Protein AF-A0A4Q5WRM0-F1 (afdb_monomer_lite)

Sequence (136 aa):
MQPDPALPFAAVSPVCDDVHLQFASFFPDPALQPYAYLVSSQLAEGHTCLNLSRAGALGDQLPERLRAAWAQDPSALQRSSFVGTQHGSPRPFILHNERLYLQRYFYYETQILERLGRFAAEEHGYRDARDRQLTA

Foldseek 3Di:
DDDDPPDPPPPPDPPDVQPLQVQLVVDPDLLCSQLSSVQVVVVVVPDQWAQLVCCVVCLVVDDPVSNVSPPSDCVVLVVDPQEDQDQPDPRQWYDYPNIIGGNVSVNVVVVVVVVVVVVVVVVVVVVVVVVVVVVD

Structure (mmCIF, N/CA/C/O backbone):
data_AF-A0A4Q5WRM0-F1
#
_entry.id   AF-A0A4Q5WRM0-F1
#
loop_
_atom_site.group_PDB
_atom_site.id
_atom_site.type_symbol
_atom_site.label_atom_id
_atom_site.label_alt_id
_atom_site.label_comp_id
_atom_site.label_asym_id
_atom_site.label_entity_id
_atom_site.label_seq_id
_atom_site.pdbx_PDB_ins_code
_atom_site.Cartn_x
_atom_site.Cartn_y
_atom_site.Cartn_z
_atom_site.occupancy
_atom_site.B_iso_or_equiv
_atom_site.auth_seq_id
_atom_site.auth_comp_id
_atom_site.auth_asym_id
_atom_site.auth_atom_id
_atom_site.pdbx_PDB_model_num
ATOM 1 N N . MET A 1 1 ? -9.886 -40.187 -24.537 1.00 45.75 1 MET A N 1
ATOM 2 C CA . MET A 1 1 ? -10.192 -38.872 -23.942 1.00 45.75 1 MET A CA 1
ATOM 3 C C . MET A 1 1 ? -8.991 -37.985 -24.218 1.00 45.75 1 MET A C 1
ATOM 5 O O . MET A 1 1 ? -7.978 -38.129 -23.551 1.00 45.75 1 MET A O 1
ATOM 9 N N . GLN A 1 2 ? -9.030 -37.228 -25.316 1.00 41.97 2 GLN A N 1
ATOM 10 C CA . GLN A 1 2 ? -7.964 -36.278 -25.643 1.00 41.97 2 GLN A CA 1
ATOM 11 C C . GLN A 1 2 ? -8.219 -34.975 -24.871 1.00 41.97 2 GLN A C 1
ATOM 13 O O . GLN A 1 2 ? -9.385 -34.597 -24.750 1.00 41.97 2 GLN A O 1
ATOM 18 N N . PRO A 1 3 ? -7.184 -34.319 -24.322 1.00 47.31 3 PRO A N 1
ATOM 19 C CA . PRO A 1 3 ? -7.348 -33.016 -23.696 1.00 47.31 3 PRO A CA 1
ATOM 20 C C . PRO A 1 3 ? -7.609 -31.932 -24.756 1.00 47.31 3 PRO A C 1
ATOM 22 O O . PRO A 1 3 ? -7.060 -31.970 -25.856 1.00 47.31 3 PRO A O 1
ATOM 25 N N . ASP A 1 4 ? -8.488 -31.002 -24.397 1.00 45.78 4 ASP A N 1
ATOM 26 C CA . ASP A 1 4 ? -8.983 -29.869 -25.184 1.00 45.78 4 ASP A CA 1
ATOM 27 C C . ASP A 1 4 ? -7.861 -28.833 -25.466 1.00 45.78 4 ASP A C 1
ATOM 29 O O . ASP A 1 4 ? -7.168 -28.435 -24.525 1.00 45.78 4 ASP A O 1
ATOM 33 N N . PRO A 1 5 ? -7.634 -28.391 -26.723 1.00 56.91 5 PRO A N 1
ATOM 34 C CA . PRO A 1 5 ? -6.504 -27.531 -27.097 1.00 56.91 5 PRO A CA 1
ATOM 35 C C . PRO A 1 5 ? -6.707 -26.019 -26.849 1.00 56.91 5 PRO A C 1
ATOM 37 O O . PRO A 1 5 ? -5.920 -25.216 -27.350 1.00 56.91 5 PRO A O 1
ATOM 40 N N . ALA A 1 6 ? -7.732 -25.593 -26.105 1.00 54.25 6 ALA A N 1
ATOM 41 C CA . ALA A 1 6 ? -8.176 -24.193 -26.108 1.00 54.25 6 ALA A CA 1
ATOM 42 C C . ALA A 1 6 ? -7.777 -23.308 -24.908 1.00 54.25 6 ALA A C 1
ATOM 44 O O . ALA A 1 6 ? -8.352 -22.233 -24.757 1.00 54.25 6 ALA A O 1
ATOM 45 N N . LEU A 1 7 ? -6.787 -23.668 -24.082 1.00 51.50 7 LEU A N 1
ATOM 46 C CA . LEU A 1 7 ? -6.187 -22.708 -23.138 1.00 51.50 7 LEU A CA 1
ATOM 47 C C . LEU A 1 7 ? -4.674 -22.926 -23.024 1.00 51.50 7 LEU A C 1
ATOM 49 O O . LEU A 1 7 ? -4.247 -23.944 -22.473 1.00 51.50 7 LEU A O 1
ATOM 53 N N . PRO A 1 8 ? -3.829 -21.985 -23.480 1.00 44.06 8 PRO A N 1
ATOM 54 C CA . PRO A 1 8 ? -2.418 -22.053 -23.176 1.00 44.06 8 PRO A CA 1
ATOM 55 C C . PRO A 1 8 ? -2.248 -21.699 -21.696 1.00 44.06 8 PRO A C 1
ATOM 57 O O . PRO A 1 8 ? -2.071 -20.543 -21.333 1.00 44.06 8 PRO A O 1
ATOM 60 N N . PHE A 1 9 ? -2.170 -22.715 -20.837 1.00 49.81 9 PHE A N 1
ATOM 61 C CA . PHE A 1 9 ? -1.459 -22.628 -19.552 1.00 49.81 9 PHE A CA 1
ATOM 62 C C . PHE A 1 9 ? 0.071 -22.510 -19.777 1.00 49.81 9 PHE A C 1
ATOM 64 O O . PHE A 1 9 ? 0.889 -22.923 -18.959 1.00 49.81 9 PHE A O 1
ATOM 71 N N . ALA A 1 10 ? 0.473 -21.991 -20.941 1.00 48.16 10 ALA A N 1
ATOM 72 C CA . ALA A 1 10 ? 1.832 -21.908 -21.439 1.00 48.16 10 ALA A CA 1
ATOM 73 C C . ALA A 1 10 ? 2.379 -20.504 -21.183 1.00 48.16 10 ALA A C 1
ATOM 75 O O . ALA A 1 10 ? 2.609 -19.720 -22.097 1.00 48.16 10 ALA A O 1
ATOM 76 N N . ALA A 1 11 ? 2.562 -20.213 -19.902 1.00 47.59 11 ALA A N 1
ATOM 77 C CA . ALA A 1 11 ? 3.630 -19.366 -19.396 1.00 47.59 11 ALA A CA 1
ATOM 78 C C . ALA A 1 11 ? 3.772 -19.677 -17.903 1.00 47.59 11 ALA A C 1
ATOM 80 O O . ALA A 1 11 ? 3.521 -18.835 -17.044 1.00 47.59 11 ALA A O 1
ATOM 81 N N . VAL A 1 12 ? 4.128 -20.924 -17.575 1.00 51.38 12 VAL A N 1
ATOM 82 C CA . VAL A 1 12 ? 4.737 -21.192 -16.269 1.00 51.38 12 VAL A CA 1
ATOM 83 C C . VAL A 1 12 ? 6.056 -20.426 -16.290 1.00 51.38 12 VAL A C 1
ATOM 85 O O . VAL A 1 12 ? 7.038 -20.886 -16.872 1.00 51.38 12 VAL A O 1
ATOM 88 N N . SER A 1 13 ? 6.039 -19.205 -15.747 1.00 51.53 13 SER A N 1
ATOM 89 C CA . SER A 1 13 ? 7.256 -18.464 -15.426 1.00 51.53 13 SER A CA 1
ATOM 90 C C . SER A 1 13 ? 8.202 -19.411 -14.689 1.00 51.53 13 SER A C 1
ATOM 92 O O . SER A 1 13 ? 7.719 -20.207 -13.875 1.00 51.53 13 SER A O 1
ATOM 94 N N . PRO A 1 14 ? 9.522 -19.361 -14.950 1.00 55.62 14 PRO A N 1
ATOM 95 C CA . PRO A 1 14 ? 10.471 -20.132 -14.160 1.00 55.62 14 PRO A CA 1
ATOM 96 C C . PRO A 1 14 ? 10.162 -19.859 -12.690 1.00 55.62 14 PRO A C 1
ATOM 98 O O . PRO A 1 14 ? 9.989 -18.696 -12.315 1.00 55.62 14 PRO A O 1
ATOM 101 N N . VAL A 1 15 ? 10.000 -20.924 -11.900 1.00 59.81 15 VAL A N 1
ATOM 102 C CA . VAL A 1 15 ? 9.753 -20.814 -10.462 1.00 59.81 15 VAL A CA 1
ATOM 103 C C . VAL A 1 15 ? 10.920 -20.018 -9.893 1.00 59.81 15 VAL A C 1
ATOM 105 O O . VAL A 1 15 ? 12.036 -20.508 -9.781 1.00 59.81 15 VAL A O 1
ATOM 108 N N . CYS A 1 16 ? 10.686 -18.734 -9.664 1.00 64.44 16 CYS A N 1
ATOM 109 C CA . CYS A 1 16 ? 11.628 -17.849 -9.015 1.00 64.44 16 CYS A CA 1
ATOM 110 C C . CYS A 1 16 ? 11.452 -18.093 -7.518 1.00 64.44 16 CYS A C 1
ATOM 112 O O . CYS A 1 16 ? 10.351 -17.880 -7.022 1.00 64.44 16 CYS A O 1
ATOM 114 N N . ASP A 1 17 ? 12.479 -18.554 -6.805 1.00 82.81 17 ASP A N 1
ATOM 115 C CA . ASP A 1 17 ? 12.369 -18.834 -5.360 1.00 82.81 17 ASP A CA 1
ATOM 116 C C . ASP A 1 17 ? 11.896 -17.609 -4.551 1.00 82.81 17 ASP A C 1
ATOM 118 O O . ASP A 1 17 ? 11.353 -17.733 -3.454 1.00 82.81 17 ASP A O 1
ATOM 122 N N . ASP A 1 18 ? 12.043 -16.416 -5.124 1.00 92.25 18 ASP A N 1
ATOM 123 C CA . ASP A 1 18 ? 11.523 -15.170 -4.591 1.00 92.25 18 ASP A CA 1
ATOM 124 C C . ASP A 1 18 ? 10.033 -14.979 -4.936 1.00 92.25 18 ASP A C 1
ATOM 126 O O . ASP A 1 18 ? 9.638 -14.515 -6.015 1.00 92.25 18 ASP A O 1
ATOM 130 N N . VAL A 1 19 ? 9.187 -15.320 -3.964 1.00 93.75 19 VAL A N 1
ATOM 131 C CA . VAL A 1 19 ? 7.727 -15.174 -4.038 1.00 93.75 19 VAL A CA 1
ATOM 132 C C . VAL A 1 19 ? 7.275 -13.721 -4.212 1.00 93.75 19 VAL A C 1
ATOM 134 O O . VAL A 1 19 ? 6.247 -13.471 -4.845 1.00 93.75 19 VAL A O 1
ATOM 137 N N . HIS A 1 20 ? 8.034 -12.750 -3.699 1.00 95.25 20 HIS A N 1
ATOM 138 C CA . HIS A 1 20 ? 7.708 -11.328 -3.810 1.00 95.25 20 HIS A CA 1
ATOM 139 C C . HIS A 1 20 ? 7.997 -10.826 -5.222 1.00 95.25 20 HIS A C 1
ATOM 141 O O . HIS A 1 20 ? 7.219 -10.053 -5.790 1.00 95.25 20 HIS A O 1
ATOM 147 N N . LEU A 1 21 ? 9.071 -11.326 -5.838 1.00 94.44 21 LEU A N 1
ATOM 148 C CA . LEU A 1 21 ? 9.344 -11.110 -7.252 1.00 94.44 21 LEU A CA 1
ATOM 149 C C . LEU A 1 21 ? 8.272 -11.709 -8.144 1.00 94.44 21 LEU A C 1
ATOM 151 O O . LEU A 1 21 ? 7.867 -11.045 -9.100 1.00 94.44 21 LEU A O 1
ATOM 155 N N . GLN A 1 22 ? 7.854 -12.947 -7.866 1.00 93.56 22 GLN A N 1
ATOM 156 C CA . GLN A 1 22 ? 6.778 -13.588 -8.617 1.00 93.56 22 GLN A CA 1
ATOM 157 C C . GLN A 1 22 ? 5.502 -12.750 -8.526 1.00 93.56 22 GLN A C 1
ATOM 159 O O . GLN A 1 22 ? 4.918 -12.405 -9.554 1.00 93.56 22 GLN A O 1
ATOM 164 N N . PHE A 1 23 ? 5.128 -12.345 -7.308 1.00 95.06 23 PHE A N 1
ATOM 165 C CA . PHE A 1 23 ? 3.990 -11.467 -7.065 1.00 95.06 23 PHE A CA 1
ATOM 166 C C . PHE A 1 23 ? 4.078 -10.165 -7.879 1.00 95.06 23 PHE A C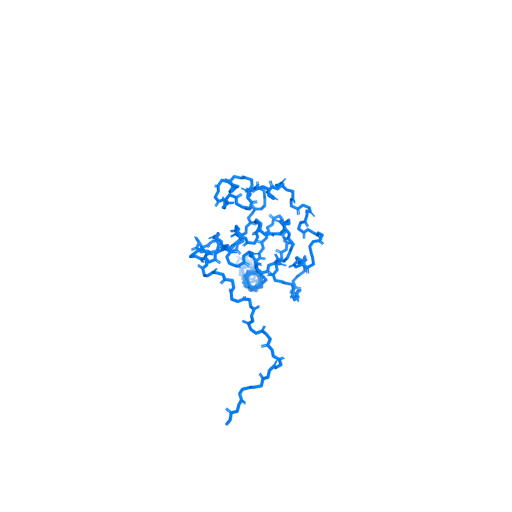 1
ATOM 168 O O . PHE A 1 23 ? 3.144 -9.820 -8.600 1.00 95.06 23 PHE A O 1
ATOM 175 N N . ALA A 1 24 ? 5.213 -9.465 -7.819 1.00 95.12 24 ALA A N 1
ATOM 176 C CA . ALA A 1 24 ? 5.424 -8.228 -8.563 1.00 95.12 24 ALA A CA 1
ATOM 177 C C . ALA A 1 24 ? 5.333 -8.440 -10.083 1.00 95.12 24 ALA A C 1
ATOM 179 O O . ALA A 1 24 ? 4.753 -7.618 -10.788 1.00 95.12 24 ALA A O 1
ATOM 180 N N . SER A 1 25 ? 5.850 -9.562 -10.591 1.00 93.31 25 SER A N 1
ATOM 181 C CA . SER A 1 25 ? 5.856 -9.862 -12.027 1.00 93.31 25 SER A CA 1
ATOM 182 C C . SER A 1 25 ? 4.480 -10.144 -12.639 1.00 93.31 25 SER A C 1
ATOM 184 O O . SER A 1 25 ? 4.363 -10.112 -13.861 1.00 93.31 25 SER A O 1
ATOM 186 N N . PHE A 1 26 ? 3.426 -10.351 -11.837 1.00 94.00 26 PHE A N 1
ATOM 187 C CA . PHE A 1 26 ? 2.054 -10.420 -12.363 1.00 94.00 26 PHE A CA 1
ATOM 188 C C . PHE A 1 26 ? 1.570 -9.086 -12.940 1.00 94.00 26 PHE A C 1
ATOM 190 O O . PHE A 1 26 ? 0.644 -9.066 -13.751 1.00 94.00 26 PHE A O 1
ATOM 197 N N . PHE A 1 27 ? 2.169 -7.970 -12.521 1.00 93.50 27 PHE A N 1
ATOM 198 C CA . PHE A 1 27 ? 1.764 -6.648 -12.967 1.00 93.50 27 PHE A CA 1
ATOM 199 C C . PHE A 1 27 ? 2.613 -6.217 -14.170 1.00 93.50 27 PHE A C 1
ATOM 201 O O . PHE A 1 27 ? 3.838 -6.141 -14.055 1.00 93.50 27 PHE A O 1
ATOM 208 N N . PRO A 1 28 ? 1.991 -5.897 -15.320 1.00 91.62 28 PRO A N 1
ATOM 209 C CA . PRO A 1 28 ? 2.717 -5.480 -16.518 1.00 91.62 28 PRO A CA 1
ATOM 210 C C . PRO A 1 28 ? 3.291 -4.061 -16.415 1.00 91.62 28 PRO A C 1
ATOM 212 O O . PRO A 1 28 ? 4.094 -3.679 -17.257 1.00 91.62 28 PRO A O 1
ATOM 215 N N . ASP A 1 29 ? 2.870 -3.276 -15.419 1.00 92.06 29 ASP A N 1
ATOM 216 C CA . ASP A 1 29 ? 3.296 -1.893 -15.199 1.00 92.06 29 ASP A CA 1
ATOM 217 C C . ASP A 1 29 ? 4.673 -1.844 -14.504 1.00 92.06 29 ASP A C 1
ATOM 219 O O . ASP A 1 29 ? 4.751 -2.117 -13.301 1.00 92.06 29 ASP A O 1
ATOM 223 N N . PRO A 1 30 ? 5.761 -1.470 -15.2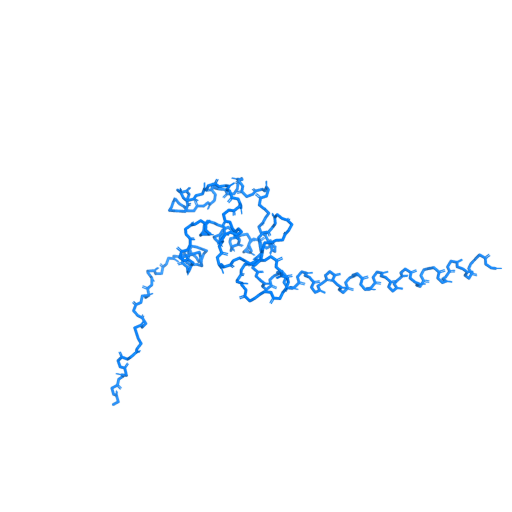08 1.00 90.50 30 PRO A N 1
ATOM 224 C CA . PRO A 1 30 ? 7.109 -1.490 -14.641 1.00 90.50 30 PRO A CA 1
ATOM 225 C C . PRO A 1 30 ? 7.291 -0.491 -13.497 1.00 90.50 30 PRO A C 1
ATOM 227 O O . PRO A 1 30 ? 8.102 -0.729 -12.607 1.00 90.50 30 PRO A O 1
ATOM 230 N N . ALA A 1 31 ? 6.531 0.610 -13.492 1.00 90.94 31 ALA A N 1
ATOM 231 C CA . ALA A 1 31 ? 6.594 1.594 -12.418 1.00 90.94 31 ALA A CA 1
ATOM 232 C C . ALA A 1 31 ? 5.945 1.066 -11.131 1.00 90.94 31 ALA A C 1
ATOM 234 O O . ALA A 1 31 ? 6.329 1.477 -10.039 1.00 90.94 31 ALA A O 1
ATOM 235 N N . LEU A 1 32 ? 4.992 0.134 -11.243 1.00 9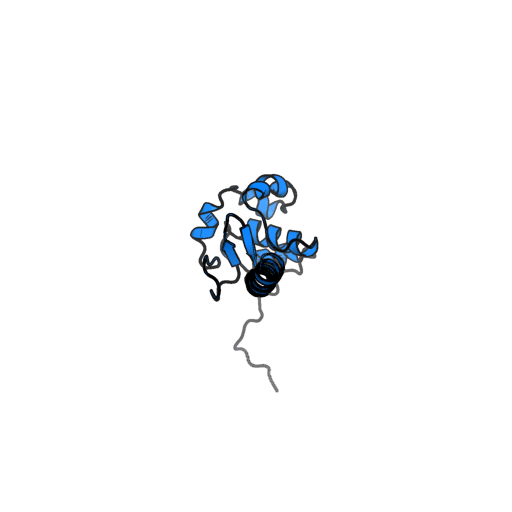3.62 32 LEU A N 1
ATOM 236 C CA . LEU A 1 32 ? 4.326 -0.497 -10.104 1.00 93.62 32 LEU A CA 1
ATOM 237 C C . LEU A 1 32 ? 5.134 -1.657 -9.512 1.00 93.62 32 LEU A C 1
ATOM 239 O O . LEU A 1 32 ? 5.070 -1.881 -8.304 1.00 93.62 32 LEU A O 1
ATOM 243 N N . GLN A 1 33 ? 5.886 -2.397 -10.331 1.00 94.88 33 GLN A N 1
ATOM 244 C CA . GLN A 1 33 ? 6.567 -3.627 -9.907 1.00 94.88 33 GLN A CA 1
ATOM 245 C C . GLN A 1 33 ? 7.453 -3.468 -8.655 1.00 94.88 33 GLN A C 1
ATOM 247 O O . GLN A 1 33 ? 7.310 -4.290 -7.746 1.00 94.88 33 GLN A O 1
ATOM 252 N N . PRO A 1 34 ? 8.312 -2.432 -8.525 1.00 95.19 34 PRO A N 1
ATOM 253 C CA . PRO A 1 34 ? 9.094 -2.228 -7.306 1.00 95.19 34 PRO A CA 1
ATOM 254 C C . PRO A 1 34 ? 8.217 -2.055 -6.061 1.00 95.19 34 PRO A C 1
ATOM 256 O O . PRO A 1 34 ? 8.491 -2.633 -5.014 1.00 95.19 34 PRO A O 1
ATOM 259 N N . TYR A 1 35 ? 7.116 -1.311 -6.175 1.00 95.31 35 TYR A N 1
ATOM 260 C CA . TYR A 1 35 ? 6.196 -1.100 -5.061 1.00 95.31 35 TYR A CA 1
ATOM 261 C C . TYR A 1 35 ? 5.395 -2.360 -4.721 1.00 95.31 35 TYR A C 1
ATOM 263 O O . TYR A 1 35 ? 5.176 -2.640 -3.544 1.00 95.31 35 TYR A O 1
ATOM 271 N N . ALA A 1 36 ? 4.988 -3.140 -5.726 1.00 95.75 36 ALA A N 1
ATOM 272 C CA . ALA A 1 36 ? 4.322 -4.424 -5.529 1.00 95.75 36 ALA A CA 1
ATOM 273 C C . ALA A 1 36 ? 5.230 -5.416 -4.784 1.00 95.75 36 ALA A C 1
ATOM 275 O O . ALA A 1 36 ? 4.776 -6.080 -3.851 1.00 95.75 36 ALA A O 1
ATOM 276 N N . TYR A 1 37 ? 6.515 -5.459 -5.152 1.00 96.31 37 TYR A N 1
ATOM 277 C CA . TYR A 1 37 ? 7.530 -6.239 -4.448 1.00 96.31 37 TYR A CA 1
ATOM 278 C C . TYR A 1 37 ? 7.651 -5.795 -2.987 1.00 96.31 37 TYR A C 1
ATOM 280 O O . TYR A 1 37 ? 7.481 -6.608 -2.081 1.00 96.31 37 TYR A O 1
ATOM 288 N N . LEU A 1 38 ? 7.877 -4.496 -2.756 1.00 95.62 38 LEU A N 1
ATOM 289 C CA . LEU A 1 38 ? 8.084 -3.951 -1.414 1.00 95.62 38 LEU A CA 1
ATOM 290 C C . LEU A 1 38 ? 6.864 -4.166 -0.518 1.00 95.62 38 LEU A C 1
ATOM 292 O O . LEU A 1 38 ? 7.017 -4.630 0.602 1.00 95.62 38 LEU A O 1
ATOM 296 N N . VAL A 1 39 ? 5.645 -3.906 -1.000 1.00 95.88 39 VAL A N 1
ATOM 297 C CA . VAL A 1 39 ? 4.422 -4.191 -0.230 1.00 95.88 39 VAL A CA 1
ATOM 298 C C . VAL A 1 39 ? 4.352 -5.665 0.161 1.00 95.88 39 VAL A C 1
ATOM 300 O O . VAL A 1 39 ? 4.049 -5.969 1.311 1.00 95.88 39 VAL A O 1
ATOM 303 N N . SER A 1 40 ? 4.637 -6.580 -0.768 1.00 96.06 40 SER A N 1
ATOM 304 C CA . SER A 1 40 ? 4.604 -8.020 -0.497 1.00 96.06 40 SER A CA 1
ATOM 305 C C . SER A 1 40 ? 5.656 -8.441 0.538 1.00 96.06 40 SER A C 1
ATOM 307 O O . SER A 1 40 ? 5.328 -9.189 1.458 1.00 96.06 40 SER A O 1
ATOM 309 N N . SER A 1 41 ? 6.880 -7.916 0.428 1.00 95.38 41 SER A N 1
ATOM 310 C CA . SER A 1 41 ? 7.977 -8.158 1.376 1.00 95.38 41 SER A CA 1
ATOM 311 C C . SER A 1 41 ? 7.648 -7.614 2.767 1.00 95.38 41 SER A C 1
ATOM 313 O O . SER A 1 41 ? 7.674 -8.348 3.751 1.00 95.38 41 SER A O 1
ATOM 315 N N . GLN A 1 42 ? 7.225 -6.349 2.855 1.00 95.19 42 GLN A N 1
ATOM 316 C CA . GLN A 1 42 ? 6.856 -5.719 4.124 1.00 95.19 42 GLN A CA 1
ATOM 317 C C . GLN A 1 42 ? 5.685 -6.447 4.808 1.00 95.19 42 GLN A C 1
ATOM 319 O O . GLN A 1 42 ? 5.639 -6.525 6.035 1.00 95.19 42 GLN A O 1
ATOM 324 N N . LEU A 1 43 ? 4.744 -7.007 4.040 1.00 95.00 43 LEU A N 1
ATOM 325 C CA . LEU A 1 43 ? 3.654 -7.816 4.591 1.00 95.00 43 LEU A CA 1
ATOM 326 C C . LEU A 1 43 ? 4.146 -9.107 5.248 1.00 95.00 43 LEU A C 1
ATOM 328 O O . LEU A 1 43 ? 3.603 -9.493 6.283 1.00 95.00 43 LEU A O 1
ATOM 332 N N . ALA A 1 44 ? 5.167 -9.760 4.686 1.00 94.19 44 ALA A N 1
ATOM 333 C CA . ALA A 1 44 ? 5.778 -10.940 5.298 1.00 94.19 44 ALA A CA 1
ATOM 334 C C . ALA A 1 44 ? 6.488 -10.605 6.623 1.00 94.19 44 ALA A C 1
ATOM 336 O O . ALA A 1 44 ? 6.516 -11.433 7.531 1.00 94.19 44 ALA A O 1
ATOM 337 N N . GLU A 1 45 ? 6.975 -9.371 6.768 1.00 94.00 45 GLU A N 1
ATOM 338 C CA . GLU A 1 45 ? 7.554 -8.835 8.009 1.00 94.00 45 GLU A CA 1
ATOM 339 C C . GLU A 1 45 ? 6.498 -8.349 9.024 1.00 94.00 45 GLU A C 1
ATOM 341 O O . GLU A 1 45 ? 6.834 -7.928 10.129 1.00 94.00 45 GLU A O 1
ATOM 346 N N . GLY A 1 46 ? 5.207 -8.419 8.680 1.00 94.06 46 GLY A N 1
ATOM 347 C CA . GLY A 1 46 ? 4.098 -8.061 9.569 1.00 94.06 46 GLY A CA 1
ATOM 348 C C . GLY A 1 46 ? 3.592 -6.622 9.432 1.00 94.06 46 GLY A C 1
ATOM 349 O O . GLY A 1 46 ? 2.717 -6.207 10.194 1.00 94.06 46 GLY A O 1
ATOM 350 N N . HIS A 1 47 ? 4.080 -5.850 8.459 1.00 95.31 47 HIS A N 1
ATOM 351 C CA . HIS A 1 47 ? 3.511 -4.538 8.155 1.00 95.31 47 HIS A CA 1
ATOM 352 C C . HIS A 1 47 ? 2.198 -4.671 7.382 1.00 95.31 47 HIS A C 1
ATOM 354 O O . HIS A 1 47 ? 2.085 -5.484 6.480 1.00 95.31 47 HIS A O 1
ATOM 360 N N . THR A 1 48 ? 1.206 -3.825 7.659 1.00 94.56 48 THR A N 1
ATOM 361 C CA . THR A 1 48 ? -0.078 -3.835 6.928 1.00 94.56 48 THR A CA 1
ATOM 362 C C . THR A 1 48 ? -0.044 -3.049 5.613 1.00 94.56 48 THR A C 1
ATOM 364 O O . THR A 1 48 ? -0.907 -3.237 4.753 1.00 94.56 48 THR A O 1
ATOM 367 N N . CYS A 1 49 ? 0.944 -2.165 5.450 1.00 95.50 49 CYS A N 1
ATOM 368 C CA . CYS A 1 49 ? 1.099 -1.265 4.311 1.00 95.50 49 CYS A CA 1
ATOM 369 C C . CYS A 1 49 ? 2.564 -0.875 4.089 1.00 95.50 49 CYS A C 1
ATOM 371 O O . CYS A 1 49 ? 3.369 -0.901 5.022 1.00 95.50 49 CYS A O 1
ATOM 373 N N . LEU A 1 50 ? 2.874 -0.391 2.891 1.00 95.19 50 LEU A N 1
ATOM 374 C CA . LEU A 1 50 ? 4.127 0.289 2.579 1.00 95.19 50 LEU A CA 1
ATOM 375 C C . LEU A 1 50 ? 3.966 1.799 2.781 1.00 95.19 50 LEU A C 1
ATOM 377 O O . LEU A 1 50 ? 3.137 2.426 2.127 1.00 95.19 50 LEU A O 1
ATOM 381 N N . ASN A 1 51 ? 4.781 2.397 3.650 1.00 93.75 51 ASN A N 1
ATOM 382 C CA . ASN A 1 51 ? 4.841 3.849 3.822 1.00 93.75 51 ASN A CA 1
ATOM 383 C C . ASN A 1 51 ? 5.742 4.468 2.740 1.00 93.75 51 ASN A C 1
ATOM 385 O O . ASN A 1 51 ? 6.948 4.220 2.725 1.00 93.75 51 ASN A O 1
ATOM 389 N N . LEU A 1 52 ? 5.165 5.283 1.856 1.00 92.38 52 LEU A N 1
ATOM 390 C CA . LEU A 1 52 ? 5.858 5.840 0.694 1.00 92.38 52 LEU A CA 1
ATOM 391 C C . LEU A 1 52 ? 6.887 6.905 1.075 1.00 92.38 52 LEU A C 1
ATOM 393 O O . LEU A 1 52 ? 7.950 6.956 0.461 1.00 92.38 52 LEU A O 1
ATOM 397 N N . SER A 1 53 ? 6.643 7.670 2.139 1.00 89.56 53 SER A N 1
ATOM 398 C CA . SER A 1 53 ? 7.585 8.663 2.669 1.00 89.56 53 SER A CA 1
ATOM 399 C C . SER A 1 53 ? 8.858 8.006 3.236 1.00 89.56 53 SER A C 1
ATOM 401 O O . SER A 1 53 ? 9.872 8.673 3.420 1.00 89.56 53 SER A O 1
ATOM 403 N N . ARG A 1 54 ? 8.829 6.690 3.503 1.00 85.69 54 ARG A N 1
ATOM 404 C CA . ARG A 1 54 ? 9.986 5.885 3.944 1.00 85.69 54 ARG A CA 1
ATOM 405 C C . ARG A 1 54 ? 10.482 4.891 2.895 1.00 85.69 54 ARG A C 1
ATOM 407 O O . ARG A 1 54 ? 11.520 4.269 3.102 1.00 85.69 54 ARG A O 1
ATOM 414 N N . ALA A 1 55 ? 9.776 4.747 1.774 1.00 83.56 55 ALA A N 1
ATOM 415 C CA . ALA A 1 55 ? 10.076 3.720 0.782 1.00 83.56 55 ALA A CA 1
ATOM 416 C C . ALA A 1 55 ? 11.442 3.922 0.113 1.00 83.56 55 ALA A C 1
ATOM 418 O O . ALA A 1 55 ? 12.070 2.940 -0.268 1.00 83.56 55 ALA A O 1
ATOM 419 N N . GLY A 1 56 ? 11.940 5.162 0.023 1.00 84.25 56 GLY A N 1
ATOM 420 C CA . GLY A 1 56 ? 13.279 5.446 -0.508 1.00 84.25 56 GLY A CA 1
ATOM 421 C C . GLY A 1 56 ? 14.386 4.652 0.198 1.00 84.25 56 GLY A C 1
ATOM 422 O O . GLY A 1 56 ? 15.260 4.109 -0.472 1.00 84.25 56 GLY A O 1
ATOM 423 N N . ALA A 1 57 ? 14.288 4.480 1.522 1.00 85.19 57 ALA A N 1
ATOM 424 C CA . ALA A 1 57 ? 15.243 3.700 2.317 1.00 85.19 57 ALA A CA 1
ATOM 425 C C . ALA A 1 57 ? 15.146 2.180 2.085 1.00 85.19 57 ALA A C 1
ATOM 427 O O . ALA A 1 57 ? 16.075 1.448 2.405 1.00 85.19 57 ALA A O 1
ATOM 428 N N . LEU A 1 58 ? 14.033 1.701 1.523 1.00 85.31 58 LEU A N 1
ATOM 429 C CA . LEU A 1 58 ? 13.817 0.288 1.203 1.00 85.31 58 LEU A CA 1
ATOM 430 C C . LEU A 1 58 ? 14.299 -0.066 -0.214 1.00 85.31 58 LEU A C 1
ATOM 432 O O . LEU A 1 58 ? 14.293 -1.233 -0.595 1.00 85.31 58 LEU A O 1
ATOM 436 N N . GLY A 1 59 ? 14.756 0.916 -1.002 1.00 85.50 59 GLY A N 1
ATOM 437 C CA . GLY A 1 59 ? 15.259 0.687 -2.361 1.00 85.50 59 GLY A CA 1
ATOM 438 C C . GLY A 1 59 ? 16.447 -0.282 -2.425 1.00 85.50 59 GLY A C 1
ATOM 439 O O . GLY A 1 59 ? 16.612 -0.998 -3.414 1.00 85.50 59 GLY A O 1
ATOM 440 N N . ASP A 1 60 ? 17.239 -0.368 -1.356 1.00 87.25 60 ASP A N 1
ATOM 441 C CA . ASP A 1 60 ? 18.364 -1.301 -1.265 1.00 87.25 60 ASP A CA 1
ATOM 442 C C . ASP A 1 60 ? 17.909 -2.761 -1.160 1.00 87.25 60 ASP A C 1
ATOM 444 O O . ASP A 1 60 ? 18.615 -3.650 -1.631 1.00 87.25 60 ASP A O 1
ATOM 448 N N . GLN A 1 61 ? 16.701 -3.015 -0.649 1.00 88.50 61 GLN A N 1
ATOM 449 C CA . GLN A 1 61 ? 16.116 -4.355 -0.538 1.00 88.50 61 GLN A CA 1
ATOM 450 C C . GLN A 1 61 ? 15.553 -4.877 -1.869 1.00 88.50 61 GLN A C 1
ATOM 452 O O . GLN A 1 61 ? 15.211 -6.055 -1.980 1.00 88.50 61 GLN A O 1
ATOM 457 N N . LEU A 1 62 ? 15.429 -4.016 -2.885 1.00 93.19 62 LEU A N 1
ATOM 458 C CA . LEU A 1 62 ? 14.911 -4.421 -4.186 1.00 93.19 62 LEU A CA 1
ATOM 459 C C . LEU A 1 62 ? 15.878 -5.385 -4.892 1.00 93.19 62 LEU A C 1
ATOM 461 O O . LEU A 1 62 ? 17.089 -5.168 -4.904 1.00 93.19 62 LEU A O 1
ATOM 465 N N . PRO A 1 63 ? 15.376 -6.405 -5.592 1.00 92.62 63 PRO A N 1
ATOM 466 C CA . PRO A 1 63 ? 16.182 -7.174 -6.524 1.00 92.62 63 PRO A CA 1
ATOM 467 C C . PRO A 1 63 ? 16.740 -6.268 -7.624 1.00 92.62 63 PRO A C 1
ATOM 469 O O . PRO A 1 63 ? 16.088 -5.311 -8.050 1.00 92.62 63 PRO A O 1
ATOM 472 N N . GLU A 1 64 ? 17.929 -6.592 -8.133 1.00 90.00 64 GLU A N 1
ATOM 473 C CA . GLU A 1 64 ? 18.642 -5.768 -9.122 1.00 90.00 64 GLU A CA 1
ATOM 474 C C . GLU A 1 64 ? 17.773 -5.408 -10.337 1.00 90.00 64 GLU A C 1
ATOM 476 O O . GLU A 1 64 ? 17.727 -4.250 -10.750 1.00 90.00 64 GLU A O 1
ATOM 481 N N . ARG A 1 65 ? 16.977 -6.369 -10.824 1.00 89.38 65 ARG A N 1
ATOM 482 C CA . ARG A 1 65 ? 16.053 -6.179 -11.953 1.00 89.38 65 ARG A CA 1
ATOM 483 C C . ARG A 1 65 ? 14.993 -5.094 -11.727 1.00 89.38 65 ARG A C 1
ATOM 485 O O . ARG A 1 65 ? 14.542 -4.484 -12.687 1.00 89.38 65 ARG A O 1
ATOM 492 N N . LEU A 1 66 ? 14.573 -4.877 -10.479 1.00 92.25 66 LEU A N 1
ATOM 493 C CA . LEU A 1 66 ? 13.566 -3.873 -10.123 1.00 92.25 66 LEU A CA 1
ATOM 494 C C . LEU A 1 66 ? 14.204 -2.534 -9.750 1.00 92.25 66 LEU A C 1
ATOM 496 O O . LEU A 1 66 ? 13.566 -1.493 -9.894 1.00 92.25 66 LEU A O 1
ATOM 500 N N . ARG A 1 67 ? 15.469 -2.542 -9.316 1.00 89.75 67 ARG A N 1
ATOM 501 C CA . ARG A 1 67 ? 16.188 -1.333 -8.904 1.00 89.75 67 ARG A CA 1
ATOM 502 C C . ARG A 1 67 ? 16.340 -0.326 -10.047 1.00 89.75 67 ARG A C 1
ATOM 504 O O . ARG A 1 67 ? 16.241 0.869 -9.807 1.00 89.75 67 ARG A O 1
ATOM 511 N N . ALA A 1 68 ? 16.489 -0.787 -11.290 1.00 85.25 68 ALA A N 1
ATOM 512 C CA . ALA A 1 68 ? 16.546 0.095 -12.461 1.00 85.25 68 ALA A CA 1
ATOM 513 C C . ALA A 1 68 ? 15.238 0.878 -12.704 1.00 85.25 68 ALA A C 1
ATOM 515 O O . ALA A 1 68 ? 15.275 2.001 -13.197 1.00 85.25 68 ALA A O 1
ATOM 516 N N . ALA A 1 69 ? 14.089 0.300 -12.340 1.00 84.50 69 ALA A N 1
ATOM 517 C CA . ALA A 1 69 ? 12.776 0.939 -12.448 1.00 84.50 69 ALA A CA 1
ATOM 518 C C . ALA A 1 69 ? 12.402 1.754 -11.194 1.00 84.50 69 ALA A C 1
ATOM 520 O O . ALA A 1 69 ? 11.331 2.361 -11.138 1.00 84.50 69 ALA A O 1
ATOM 521 N N . TRP A 1 70 ? 13.262 1.770 -10.171 1.00 89.75 70 TRP A N 1
ATOM 522 C CA . TRP A 1 70 ? 12.995 2.442 -8.907 1.00 89.75 70 TRP A CA 1
ATOM 523 C C . TRP A 1 70 ? 13.214 3.952 -9.014 1.00 89.75 70 TRP A C 1
ATOM 525 O O . TRP A 1 70 ? 14.279 4.477 -8.701 1.00 89.75 70 TRP A O 1
ATOM 535 N N . ALA A 1 71 ? 12.174 4.663 -9.449 1.00 76.81 71 ALA A N 1
ATOM 536 C CA . ALA A 1 71 ? 12.211 6.114 -9.624 1.00 76.81 71 ALA A CA 1
ATOM 537 C C . ALA A 1 71 ? 11.951 6.914 -8.333 1.00 76.81 71 ALA A C 1
ATOM 539 O O . ALA A 1 71 ? 12.067 8.135 -8.354 1.00 76.81 71 ALA A O 1
ATOM 540 N N . GLN A 1 72 ? 11.570 6.253 -7.227 1.00 77.75 72 GLN A N 1
ATOM 541 C CA . GLN A 1 72 ? 11.143 6.906 -5.975 1.00 77.75 72 GLN A CA 1
ATOM 542 C C . GLN A 1 72 ? 10.082 8.001 -6.185 1.00 77.75 72 GLN A C 1
ATOM 544 O O . GLN A 1 72 ? 10.004 8.947 -5.408 1.00 77.75 72 GLN A O 1
ATOM 549 N N . ASP A 1 73 ? 9.255 7.863 -7.223 1.00 81.94 73 ASP A N 1
ATOM 550 C CA . ASP A 1 73 ? 8.182 8.794 -7.557 1.00 81.94 73 ASP A CA 1
ATOM 551 C C . ASP A 1 73 ? 6.822 8.114 -7.337 1.00 81.94 73 ASP A C 1
ATOM 553 O O . ASP A 1 73 ? 6.291 7.455 -8.241 1.00 81.94 73 ASP A O 1
ATOM 557 N N . PRO A 1 74 ? 6.210 8.281 -6.149 1.00 81.44 74 PRO A N 1
ATOM 558 C CA . PRO A 1 74 ? 4.901 7.715 -5.871 1.00 81.44 74 PRO A CA 1
ATOM 559 C C . PRO A 1 74 ? 3.784 8.275 -6.758 1.00 81.44 74 PRO A C 1
ATOM 561 O O . PRO A 1 74 ? 2.714 7.669 -6.821 1.00 81.44 74 PRO A O 1
ATOM 564 N N . SER A 1 75 ? 3.995 9.390 -7.472 1.00 84.88 75 SER A N 1
ATOM 565 C CA . SER A 1 75 ? 2.992 9.914 -8.407 1.00 84.88 75 SER A CA 1
ATOM 566 C C . SER A 1 75 ? 2.729 8.947 -9.566 1.00 84.88 75 SER A C 1
ATOM 568 O O . SER A 1 75 ? 1.630 8.928 -10.124 1.00 84.88 75 SER A O 1
ATOM 570 N N . ALA A 1 76 ? 3.698 8.085 -9.898 1.00 86.00 76 ALA A N 1
ATOM 571 C CA . ALA A 1 76 ? 3.525 7.032 -10.892 1.00 86.00 76 ALA A CA 1
ATOM 572 C C . ALA A 1 76 ? 2.442 6.020 -10.492 1.00 86.00 76 ALA A C 1
ATOM 574 O O . ALA A 1 76 ? 1.694 5.557 -11.352 1.00 86.00 76 ALA A O 1
ATOM 575 N N . LEU A 1 77 ? 2.277 5.757 -9.191 1.00 90.06 77 LEU A N 1
ATOM 576 C CA . LEU A 1 77 ? 1.247 4.850 -8.683 1.00 90.06 77 LEU A CA 1
ATOM 577 C C . LEU A 1 77 ? -0.162 5.363 -8.974 1.00 90.06 77 LEU A C 1
ATOM 579 O O . LEU A 1 77 ? -1.037 4.573 -9.306 1.00 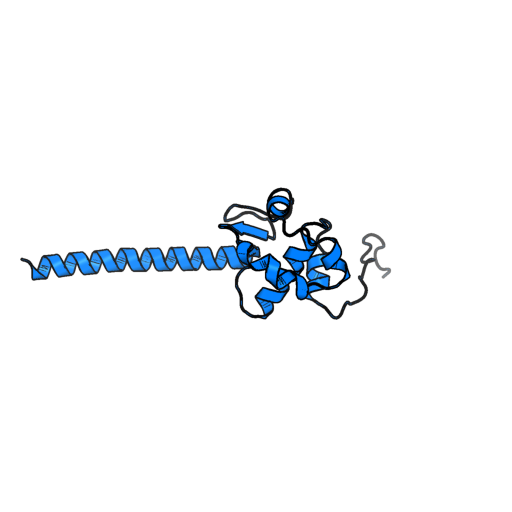90.06 77 LEU A O 1
ATOM 583 N N . GLN A 1 78 ? -0.381 6.680 -8.915 1.00 88.69 78 GLN A N 1
ATOM 584 C CA . GLN A 1 78 ? -1.691 7.280 -9.200 1.00 88.69 78 GLN A CA 1
ATOM 585 C C . GLN A 1 78 ? -2.121 7.098 -10.660 1.00 88.69 78 GLN A C 1
ATOM 587 O O . GLN A 1 78 ? -3.313 7.132 -10.958 1.00 88.69 78 GLN A O 1
ATOM 592 N N . ARG A 1 79 ? -1.160 6.906 -11.572 1.00 88.75 79 ARG A N 1
ATOM 593 C CA . ARG A 1 79 ? -1.419 6.665 -12.999 1.00 88.75 79 ARG A CA 1
ATOM 594 C C . ARG A 1 79 ? -1.681 5.189 -13.308 1.00 88.75 79 ARG A C 1
ATOM 596 O O . ARG A 1 79 ? -2.183 4.880 -14.387 1.00 88.75 79 ARG A O 1
ATOM 603 N N . SER A 1 80 ? -1.348 4.286 -12.387 1.00 91.88 80 SER A N 1
ATOM 604 C CA . SER A 1 80 ? -1.476 2.849 -12.604 1.00 91.88 80 SER A CA 1
ATOM 605 C C . SER A 1 80 ? -2.933 2.397 -12.539 1.00 91.88 80 SER A C 1
ATOM 607 O O . SER A 1 80 ? -3.659 2.688 -11.589 1.00 91.88 80 SER A O 1
ATOM 609 N N . SER A 1 81 ? -3.359 1.588 -13.510 1.00 93.62 81 SER A N 1
ATOM 610 C CA . SER A 1 81 ? -4.701 0.994 -13.520 1.00 93.62 81 SER A CA 1
ATOM 611 C C . SER A 1 81 ? -4.892 -0.087 -12.450 1.00 93.62 81 SER A C 1
ATOM 613 O O . SER A 1 81 ? -5.996 -0.599 -12.295 1.00 93.62 81 SER A O 1
ATOM 615 N N . PHE A 1 82 ? -3.856 -0.446 -11.692 1.00 95.50 82 PHE A N 1
ATOM 616 C CA . PHE A 1 82 ? -3.932 -1.419 -10.599 1.00 95.50 82 PHE A CA 1
ATOM 617 C C . PHE A 1 82 ? -4.058 -0.768 -9.218 1.00 95.50 82 PHE A C 1
ATOM 619 O O . PHE A 1 82 ? -4.216 -1.477 -8.223 1.00 95.50 82 PHE A O 1
ATOM 626 N N . VAL A 1 83 ? -4.017 0.563 -9.150 1.00 95.69 83 VAL A N 1
ATOM 627 C CA . VAL A 1 83 ? -4.059 1.323 -7.901 1.00 95.69 83 VAL A CA 1
ATOM 628 C C . VAL A 1 83 ? -5.373 2.097 -7.830 1.00 95.69 83 VAL A C 1
ATOM 630 O O . VAL A 1 83 ? -5.716 2.873 -8.718 1.00 95.69 83 VAL A O 1
ATOM 633 N N . GLY A 1 84 ? -6.142 1.857 -6.773 1.00 94.69 84 GLY A N 1
ATOM 634 C CA . GLY A 1 84 ? -7.304 2.661 -6.405 1.00 94.69 84 GLY A CA 1
ATOM 635 C C . GLY A 1 84 ? -6.964 3.651 -5.293 1.00 94.69 84 GLY A C 1
ATOM 636 O O . GLY A 1 84 ? -5.972 3.494 -4.590 1.00 94.69 84 GLY A O 1
ATOM 637 N N . THR A 1 85 ? -7.811 4.656 -5.096 1.00 90.50 85 THR A N 1
ATOM 638 C CA . THR A 1 85 ? -7.704 5.619 -3.978 1.00 90.50 85 THR A CA 1
ATOM 639 C C . THR A 1 85 ? -8.881 5.532 -3.007 1.00 90.50 85 THR A C 1
ATOM 641 O O . THR A 1 85 ? -8.932 6.251 -2.014 1.00 90.50 85 THR A O 1
ATOM 644 N N . GLN A 1 86 ? -9.850 4.664 -3.300 1.00 85.38 86 GLN A N 1
ATOM 645 C CA . GLN A 1 86 ? -11.151 4.629 -2.641 1.00 85.38 86 GLN A CA 1
ATOM 646 C C . GLN A 1 86 ? -11.360 3.296 -1.930 1.00 85.38 86 GLN A C 1
ATOM 648 O O . GLN A 1 86 ? -11.021 2.235 -2.463 1.00 85.38 86 GLN A O 1
ATOM 653 N N . HIS A 1 87 ? -11.996 3.342 -0.760 1.00 79.44 87 HIS A N 1
ATOM 654 C CA . HIS A 1 87 ? -12.486 2.138 -0.102 1.00 79.44 87 HIS A CA 1
ATOM 655 C C . HIS A 1 87 ? -13.522 1.422 -0.982 1.00 79.44 87 HIS A C 1
ATOM 657 O O . HIS A 1 87 ? -14.354 2.059 -1.623 1.00 79.44 87 HIS A O 1
ATOM 663 N N . GLY A 1 88 ? -13.453 0.089 -1.040 1.00 79.31 88 GLY A N 1
ATOM 664 C CA . GLY A 1 88 ? -14.328 -0.723 -1.893 1.00 79.31 88 GLY A CA 1
ATOM 665 C C . GLY A 1 88 ? -13.932 -0.769 -3.374 1.00 79.31 88 GLY A C 1
ATOM 666 O O . GLY A 1 88 ? -14.601 -1.441 -4.155 1.00 79.31 88 GLY A O 1
ATOM 667 N N . SER A 1 89 ? -12.837 -0.113 -3.775 1.00 86.25 89 SER A N 1
ATOM 668 C CA . SER A 1 89 ? -12.306 -0.255 -5.131 1.00 86.25 89 SER A CA 1
ATOM 669 C C . SER A 1 89 ? -11.916 -1.720 -5.410 1.00 86.25 89 SER A C 1
ATOM 671 O O . SER A 1 89 ? -11.245 -2.330 -4.573 1.00 86.25 89 SER A O 1
ATOM 673 N N . PRO A 1 90 ? -12.268 -2.297 -6.578 1.00 89.44 90 PRO A N 1
ATOM 674 C CA . PRO A 1 90 ? -11.885 -3.665 -6.948 1.00 89.44 90 PRO A CA 1
ATOM 675 C C . PRO A 1 90 ? -10.419 -3.770 -7.411 1.00 89.44 90 PRO A C 1
ATOM 677 O O . PRO A 1 90 ? -10.009 -4.777 -7.985 1.00 89.44 90 PRO A O 1
ATOM 680 N N . ARG A 1 91 ? -9.629 -2.709 -7.222 1.00 94.94 91 ARG A N 1
ATOM 681 C CA . ARG A 1 91 ? -8.217 -2.641 -7.600 1.00 94.94 91 ARG A CA 1
ATOM 682 C C . ARG A 1 91 ? -7.368 -3.405 -6.576 1.00 94.94 91 ARG A C 1
ATOM 684 O O . ARG A 1 91 ? -7.675 -3.335 -5.390 1.00 94.94 91 ARG A O 1
ATOM 691 N N . PRO A 1 92 ? -6.303 -4.112 -6.996 1.00 95.31 92 PRO A N 1
ATOM 692 C CA . PRO A 1 92 ? -5.481 -4.915 -6.087 1.00 95.31 92 PRO A CA 1
ATOM 693 C C . PRO A 1 92 ? -4.712 -4.074 -5.064 1.00 95.31 92 PRO A C 1
ATOM 695 O O . PRO A 1 92 ? -4.492 -4.538 -3.943 1.00 95.31 92 PRO A O 1
ATOM 698 N N . PHE A 1 93 ? -4.342 -2.843 -5.423 1.00 96.94 93 PHE A N 1
ATOM 699 C CA . PHE A 1 93 ? -3.667 -1.913 -4.528 1.00 96.94 93 PHE A CA 1
ATOM 700 C C . PHE A 1 93 ? -4.548 -0.717 -4.196 1.00 96.94 93 PHE A C 1
ATOM 702 O O . PHE A 1 93 ? -5.311 -0.243 -5.039 1.00 96.94 93 PHE A O 1
ATOM 709 N N . ILE A 1 94 ? -4.387 -0.196 -2.982 1.00 96.62 94 ILE A N 1
ATOM 710 C CA . ILE A 1 94 ? -5.013 1.049 -2.540 1.00 96.62 94 ILE A CA 1
ATOM 711 C C . ILE A 1 94 ? -3.928 2.017 -2.086 1.00 96.62 94 ILE A C 1
ATOM 713 O O . ILE A 1 94 ? -3.098 1.673 -1.246 1.00 96.62 94 ILE A O 1
ATOM 717 N N . LEU A 1 95 ? -3.947 3.225 -2.639 1.00 95.50 95 LEU A N 1
ATOM 718 C CA . LEU A 1 95 ? -3.123 4.342 -2.210 1.00 95.50 95 LEU A CA 1
ATOM 719 C C . LEU A 1 95 ? -3.958 5.261 -1.316 1.00 95.50 95 LEU A C 1
ATOM 721 O O . LEU A 1 95 ? -4.913 5.883 -1.780 1.00 95.50 95 LEU A O 1
ATOM 725 N N . HIS A 1 96 ? -3.586 5.357 -0.044 1.00 94.50 96 HIS A N 1
ATOM 726 C CA . HIS A 1 96 ? -4.286 6.173 0.943 1.00 94.50 96 HIS A CA 1
ATOM 727 C C . HIS A 1 96 ? -3.283 6.783 1.925 1.00 94.50 96 HIS A C 1
ATOM 729 O O . HIS A 1 96 ? -2.472 6.061 2.494 1.00 94.50 96 HIS A O 1
ATOM 735 N N . ASN A 1 97 ? -3.325 8.105 2.127 1.00 92.31 97 ASN A N 1
ATOM 736 C CA . ASN A 1 97 ? -2.463 8.835 3.071 1.00 92.31 97 ASN A CA 1
ATOM 737 C C . ASN A 1 97 ? -0.966 8.476 2.967 1.00 92.31 97 ASN A C 1
ATOM 739 O O . ASN A 1 97 ? -0.348 8.079 3.954 1.00 92.31 97 ASN A O 1
ATOM 743 N N . GLU A 1 98 ? -0.402 8.571 1.758 1.00 93.62 98 GLU A N 1
ATOM 744 C CA . GLU A 1 98 ? 1.005 8.228 1.464 1.00 93.62 98 GLU A CA 1
ATOM 745 C C . GLU A 1 98 ? 1.394 6.782 1.819 1.00 93.62 98 GLU A C 1
ATOM 747 O O . GLU A 1 98 ? 2.565 6.456 2.018 1.00 93.62 98 GLU A O 1
ATOM 752 N N . ARG A 1 99 ? 0.413 5.883 1.884 1.00 95.12 99 ARG A N 1
ATOM 753 C CA . ARG A 1 99 ? 0.627 4.462 2.131 1.00 95.12 99 ARG A CA 1
ATOM 754 C C . ARG A 1 99 ? 0.013 3.640 1.015 1.00 95.12 99 ARG A C 1
ATOM 756 O O . ARG A 1 99 ? -1.113 3.894 0.586 1.00 95.12 99 ARG A O 1
ATOM 763 N N . LEU A 1 100 ? 0.767 2.651 0.556 1.00 96.19 100 LEU A N 1
ATOM 764 C CA . LEU A 1 100 ? 0.314 1.670 -0.416 1.00 96.19 100 LEU A CA 1
ATOM 765 C C . LEU A 1 100 ? -0.066 0.381 0.312 1.00 96.19 100 LEU A C 1
ATOM 767 O O . LEU A 1 100 ? 0.735 -0.199 1.044 1.00 96.19 100 LEU A O 1
ATOM 771 N N . TYR A 1 101 ? -1.288 -0.074 0.090 1.00 96.94 101 TYR A N 1
ATOM 772 C CA . TYR A 1 101 ? -1.856 -1.268 0.699 1.00 96.94 101 TYR A CA 1
ATOM 773 C C . TYR A 1 101 ? -2.182 -2.297 -0.373 1.00 96.94 101 TYR A C 1
ATOM 775 O O . TYR A 1 101 ? -2.547 -1.936 -1.493 1.00 96.94 101 TYR A O 1
ATOM 783 N N . LEU A 1 102 ? -2.189 -3.574 0.005 1.00 96.31 102 LEU A N 1
ATOM 784 C CA . LEU A 1 102 ? -3.061 -4.530 -0.672 1.00 96.31 102 LEU A CA 1
ATOM 785 C C . LEU A 1 102 ? -4.510 -4.259 -0.263 1.00 96.31 102 LEU A C 1
ATOM 787 O O . LEU A 1 102 ? -4.797 -4.030 0.915 1.00 96.31 102 LEU A O 1
ATOM 791 N N . GLN A 1 103 ? -5.427 -4.355 -1.221 1.00 95.12 103 GLN A N 1
ATOM 792 C CA . GLN A 1 103 ? -6.848 -4.042 -1.045 1.00 95.12 103 GLN A CA 1
ATOM 793 C C . GLN A 1 103 ? -7.460 -4.691 0.200 1.00 95.12 103 GLN A C 1
ATOM 795 O O . GLN A 1 103 ? -8.131 -4.024 0.986 1.00 95.12 103 GLN A O 1
ATOM 800 N N . ARG A 1 104 ? -7.161 -5.974 0.428 1.00 94.19 104 ARG A N 1
ATOM 801 C CA . ARG A 1 104 ? -7.721 -6.735 1.548 1.00 94.19 104 ARG A CA 1
ATOM 802 C C . ARG A 1 104 ? -7.280 -6.187 2.907 1.00 94.19 104 ARG A C 1
ATOM 804 O O . ARG A 1 104 ? -8.076 -6.143 3.837 1.00 94.19 104 ARG A O 1
ATOM 811 N N . TYR A 1 105 ? -6.026 -5.752 3.019 1.00 95.19 105 TYR A N 1
ATOM 812 C CA . TYR A 1 105 ? -5.491 -5.197 4.264 1.00 95.19 105 TYR A CA 1
ATOM 813 C C . TYR A 1 105 ? -6.041 -3.799 4.534 1.00 95.19 105 TYR A C 1
ATOM 815 O O . TYR A 1 105 ? -6.383 -3.499 5.674 1.00 95.19 105 TYR A O 1
ATOM 823 N N . PHE A 1 106 ? -6.221 -2.987 3.488 1.00 95.88 106 PHE A N 1
ATOM 824 C CA . PHE A 1 106 ? -6.900 -1.697 3.610 1.00 95.88 106 PHE A CA 1
ATOM 825 C C . PHE A 1 106 ? -8.351 -1.852 4.085 1.00 95.88 106 PHE A C 1
ATOM 827 O O . PHE A 1 106 ? -8.807 -1.120 4.963 1.00 95.88 106 PHE A O 1
ATOM 834 N N . TYR A 1 107 ? -9.066 -2.843 3.544 1.00 94.38 107 TYR A N 1
ATOM 835 C CA . TYR A 1 107 ? -10.421 -3.175 3.977 1.00 94.38 107 TYR A CA 1
ATOM 836 C C . TYR A 1 107 ? -10.459 -3.566 5.461 1.00 94.38 107 TYR A C 1
ATOM 838 O O . TYR A 1 107 ? -11.260 -3.027 6.222 1.00 94.38 107 TYR A O 1
ATOM 846 N N . TYR A 1 108 ? -9.566 -4.455 5.907 1.00 94.94 108 TYR A N 1
ATOM 847 C CA . TYR A 1 108 ? -9.511 -4.863 7.314 1.00 94.94 108 TYR A CA 1
ATOM 848 C C . TYR A 1 108 ? -9.171 -3.709 8.255 1.00 94.94 108 TYR A C 1
ATOM 850 O O . TYR A 1 108 ? -9.851 -3.542 9.266 1.00 94.94 108 TYR A O 1
ATOM 858 N N . GLU A 1 109 ? -8.163 -2.903 7.916 1.00 94.44 109 GLU A N 1
ATOM 859 C CA . GLU A 1 109 ? -7.783 -1.729 8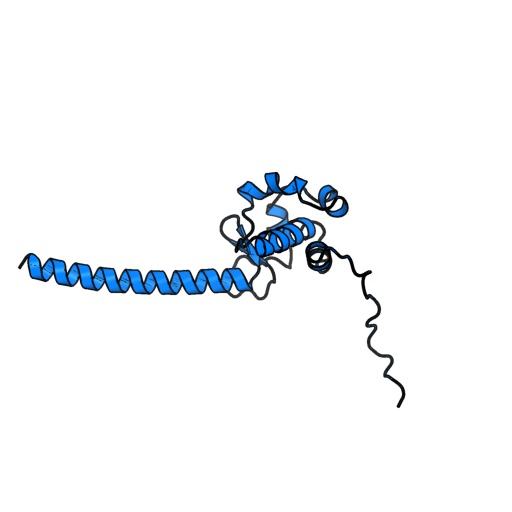.705 1.00 94.44 109 GLU A CA 1
ATOM 860 C C . GLU A 1 109 ? -8.970 -0.769 8.851 1.00 94.44 109 GLU A C 1
ATOM 862 O O . GLU A 1 109 ? -9.308 -0.372 9.965 1.00 94.44 109 GLU A O 1
ATOM 867 N N . THR A 1 110 ? -9.674 -0.491 7.751 1.00 93.88 110 THR A N 1
ATOM 868 C CA . THR A 1 110 ? -10.851 0.388 7.747 1.00 93.88 110 THR A CA 1
ATOM 869 C C . THR A 1 110 ? -11.961 -0.161 8.646 1.00 93.88 110 THR A C 1
ATOM 871 O O . THR A 1 110 ? -12.453 0.547 9.522 1.00 93.88 110 THR A O 1
ATOM 874 N N . GLN A 1 111 ? -12.308 -1.444 8.508 1.00 94.69 111 GLN A N 1
ATOM 875 C CA . GLN A 1 111 ? -13.344 -2.083 9.328 1.00 94.69 111 GLN A CA 1
ATOM 876 C C . GLN A 1 111 ? -13.006 -2.086 10.826 1.00 94.69 111 GLN A C 1
ATOM 878 O O . GLN A 1 111 ? -13.895 -1.946 11.669 1.00 94.69 111 GLN A O 1
ATOM 883 N N . ILE A 1 112 ? -11.729 -2.254 11.179 1.00 95.75 112 ILE A N 1
ATOM 884 C CA . ILE A 1 112 ? -11.275 -2.194 12.572 1.00 95.75 112 ILE A CA 1
ATOM 885 C C . ILE A 1 112 ? -11.409 -0.766 13.106 1.00 95.75 112 ILE A C 1
ATOM 887 O O . ILE A 1 112 ? -11.993 -0.576 14.173 1.00 95.75 112 ILE A O 1
ATOM 891 N N . LEU A 1 113 ? -10.927 0.232 12.361 1.00 95.19 113 LEU A N 1
ATOM 892 C CA . LEU A 1 113 ? -10.996 1.640 12.759 1.00 95.19 113 LEU A CA 1
ATOM 893 C C . LEU A 1 113 ? -12.442 2.117 12.935 1.00 95.19 113 LEU A C 1
ATOM 895 O O . LEU A 1 113 ? -12.756 2.755 13.937 1.00 95.19 113 LEU A O 1
ATOM 899 N N . GLU A 1 114 ? -13.342 1.747 12.023 1.00 95.06 114 GLU A N 1
ATOM 900 C CA . GLU A 1 114 ? -14.772 2.057 12.127 1.00 95.06 114 GLU A CA 1
ATOM 901 C C . GLU A 1 114 ? -15.397 1.464 13.398 1.00 95.06 114 GLU A C 1
ATOM 903 O O . GLU A 1 114 ? -16.176 2.120 14.092 1.00 95.06 114 GLU A O 1
ATOM 908 N N . ARG A 1 115 ? -15.053 0.217 13.744 1.00 96.62 115 ARG A N 1
ATOM 909 C CA . ARG A 1 115 ? -15.555 -0.440 14.962 1.00 96.62 115 ARG A CA 1
ATOM 910 C C . ARG A 1 115 ? -15.022 0.220 16.227 1.00 96.62 115 ARG A C 1
ATOM 912 O O . ARG A 1 115 ? -15.811 0.491 17.127 1.00 96.62 115 ARG A O 1
ATOM 919 N N . LEU A 1 116 ? -13.722 0.503 16.278 1.00 96.50 116 LEU A N 1
ATOM 920 C CA . LEU A 1 116 ? -13.103 1.186 17.414 1.00 96.50 116 LEU A CA 1
ATOM 921 C C . LEU A 1 116 ? -13.681 2.591 17.608 1.00 96.50 116 LEU A C 1
ATOM 923 O O . LEU A 1 116 ? -13.981 2.971 18.736 1.00 96.50 116 LEU A O 1
ATOM 927 N N . GLY A 1 117 ? -13.905 3.329 16.519 1.00 95.75 117 GLY A N 1
ATOM 928 C CA . GLY A 1 117 ? -14.536 4.647 16.567 1.00 95.75 117 GLY A CA 1
ATOM 929 C C . GLY A 1 117 ? -15.950 4.603 17.148 1.00 95.75 117 GLY A C 1
ATOM 930 O O . GLY A 1 117 ? -16.293 5.439 17.982 1.00 95.75 117 GLY A O 1
ATOM 931 N N . ARG A 1 118 ? -16.753 3.596 16.774 1.00 94.75 118 ARG A N 1
ATOM 932 C CA . ARG A 1 118 ? -18.090 3.394 17.360 1.00 94.75 118 ARG A CA 1
ATOM 933 C C . ARG A 1 118 ? -18.025 3.097 18.855 1.00 94.75 118 ARG A C 1
ATOM 935 O O . ARG A 1 118 ? -18.720 3.758 19.617 1.00 94.75 118 ARG A O 1
ATOM 942 N N . PHE A 1 119 ? -17.157 2.176 19.279 1.00 95.00 119 PHE A N 1
ATOM 943 C CA . PHE A 1 119 ? -17.005 1.861 20.703 1.00 95.00 119 PHE A CA 1
ATOM 944 C C . PHE A 1 119 ? -16.548 3.068 21.525 1.00 95.00 119 PHE A C 1
ATOM 946 O O . PHE A 1 119 ? -17.081 3.305 22.606 1.00 95.00 119 PHE A O 1
ATOM 953 N N . ALA A 1 120 ? -15.615 3.868 21.004 1.00 94.12 120 ALA A N 1
ATOM 954 C CA . ALA A 1 120 ? -15.184 5.091 21.671 1.00 94.12 120 ALA A CA 1
ATOM 955 C C . ALA A 1 120 ? -16.339 6.099 21.811 1.00 94.12 120 ALA A C 1
ATOM 957 O O . ALA A 1 120 ? -16.539 6.658 22.886 1.00 94.12 120 ALA A O 1
ATOM 958 N N . ALA A 1 121 ? -17.128 6.310 20.751 1.00 93.00 121 ALA A N 1
ATOM 959 C CA . ALA A 1 121 ? -18.270 7.225 20.781 1.00 93.00 121 ALA A CA 1
ATOM 960 C C . ALA A 1 121 ? -19.354 6.786 21.783 1.00 93.00 121 ALA A C 1
ATOM 962 O O . ALA A 1 121 ? -19.886 7.617 22.520 1.00 93.00 121 ALA A O 1
ATOM 963 N N . GLU A 1 122 ? -19.647 5.485 21.844 1.00 92.38 122 GLU A N 1
ATOM 964 C CA . GLU A 1 122 ? -20.559 4.906 22.835 1.00 92.38 122 GLU A CA 1
ATOM 965 C C . GLU A 1 122 ? -20.034 5.124 24.262 1.00 9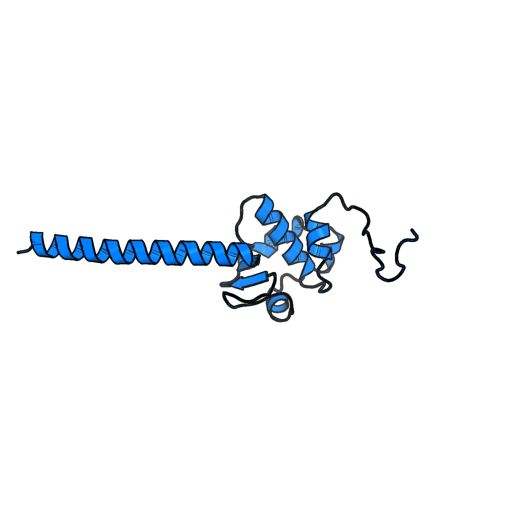2.38 122 GLU A C 1
ATOM 967 O O . GLU A 1 122 ? -20.770 5.601 25.128 1.00 92.38 122 GLU A O 1
ATOM 972 N N . GLU A 1 123 ? -18.748 4.853 24.507 1.00 91.88 123 GLU A N 1
ATOM 973 C CA . GLU A 1 123 ? -18.123 5.061 25.815 1.00 91.88 123 GLU A CA 1
ATOM 974 C C . GLU A 1 123 ? -18.160 6.530 26.262 1.00 91.88 123 GLU A C 1
ATOM 976 O O . GLU A 1 123 ? -18.478 6.810 27.421 1.00 91.88 123 GLU A O 1
ATOM 981 N N . HIS A 1 124 ? -17.873 7.474 25.362 1.00 87.69 124 HIS A N 1
ATOM 982 C CA . HIS A 1 124 ? -17.963 8.905 25.660 1.00 87.69 124 HIS A CA 1
ATOM 983 C C . HIS A 1 124 ? -19.365 9.297 26.141 1.00 87.69 124 HIS A C 1
ATOM 985 O O . HIS A 1 124 ? -19.490 9.976 27.158 1.00 87.69 124 HIS A O 1
ATOM 991 N N . GLY A 1 125 ? -20.420 8.782 25.500 1.00 86.19 125 GLY A N 1
ATOM 992 C CA . GLY A 1 125 ? -21.796 9.004 25.948 1.00 86.19 125 GLY A CA 1
ATOM 993 C C . GLY A 1 125 ? -22.067 8.483 27.366 1.00 86.19 125 GLY A C 1
ATOM 994 O O . GLY A 1 125 ? -22.714 9.166 28.162 1.00 86.19 125 GLY A O 1
ATOM 995 N N . TYR A 1 126 ? -21.538 7.304 27.717 1.00 87.81 126 TYR A N 1
ATOM 996 C CA . TYR A 1 126 ? -21.664 6.752 29.073 1.00 87.81 126 TYR A CA 1
ATOM 997 C C . TYR A 1 126 ? -20.897 7.565 30.120 1.00 87.81 126 TYR A C 1
ATOM 999 O O . TYR A 1 126 ? -21.402 7.768 31.227 1.00 87.81 126 TYR A O 1
ATOM 1007 N N . ARG A 1 127 ? -19.689 8.036 29.788 1.00 84.56 127 ARG A N 1
ATOM 1008 C CA . ARG A 1 127 ? -18.887 8.887 30.679 1.00 84.56 127 ARG A CA 1
ATOM 1009 C C . ARG A 1 127 ? -19.594 10.218 30.945 1.00 84.56 127 ARG A C 1
ATOM 1011 O O . ARG A 1 127 ? -19.796 10.551 32.108 1.00 84.56 127 ARG A O 1
ATOM 1018 N N . ASP A 1 128 ? -20.084 10.889 29.906 1.00 87.94 128 ASP A N 1
ATOM 1019 C CA . ASP A 1 128 ? -20.814 12.157 30.035 1.00 87.94 128 ASP A CA 1
ATOM 1020 C C . ASP A 1 128 ? -22.096 12.015 30.870 1.00 87.94 128 ASP A C 1
ATOM 1022 O O . ASP A 1 128 ? -22.458 12.910 31.636 1.00 87.94 128 ASP A O 1
ATOM 1026 N N . ALA A 1 129 ? -22.811 10.894 30.722 1.00 87.00 129 ALA A N 1
ATOM 1027 C CA . ALA A 1 129 ? -24.000 10.606 31.519 1.00 87.00 129 ALA A CA 1
ATOM 1028 C C . ALA A 1 129 ? -23.658 10.412 33.006 1.00 87.00 129 ALA A C 1
ATOM 1030 O O . ALA A 1 129 ? -24.379 10.912 33.871 1.00 87.00 129 ALA A O 1
ATOM 1031 N N . ARG A 1 130 ? -22.545 9.730 33.303 1.00 87.06 130 ARG A N 1
ATOM 1032 C CA . ARG A 1 130 ? -22.055 9.532 34.673 1.00 87.06 130 ARG A CA 1
ATOM 1033 C C . ARG A 1 130 ? -21.580 10.841 35.306 1.00 87.06 130 ARG A C 1
ATOM 1035 O O . ARG A 1 130 ? -21.906 11.100 36.459 1.00 87.06 130 ARG A O 1
ATOM 1042 N N . ASP A 1 131 ? -20.880 11.688 34.561 1.00 89.44 131 ASP A N 1
ATOM 1043 C CA . ASP A 1 131 ? -20.386 12.971 35.073 1.00 89.44 131 ASP A CA 1
ATOM 1044 C C . ASP A 1 131 ? -21.541 13.929 35.415 1.00 89.44 131 ASP A C 1
ATOM 1046 O O . ASP A 1 131 ? -21.494 14.623 36.433 1.00 89.44 131 ASP A O 1
ATOM 1050 N N . ARG A 1 132 ? -22.639 13.900 34.643 1.00 87.44 132 ARG A N 1
ATOM 1051 C CA . ARG A 1 132 ? -23.880 14.629 34.975 1.00 87.44 132 ARG A CA 1
ATOM 1052 C C . ARG A 1 132 ? -24.562 14.119 36.243 1.00 87.44 132 ARG A C 1
ATOM 1054 O O . ARG A 1 132 ? -25.162 14.912 36.955 1.00 87.44 132 ARG A O 1
ATOM 1061 N N . GLN A 1 133 ? -24.485 12.819 36.532 1.00 86.38 133 GLN A N 1
ATOM 1062 C CA . GLN A 1 133 ? -25.033 12.251 37.771 1.00 86.38 133 GLN A CA 1
ATOM 1063 C C . GLN A 1 133 ? -24.201 12.607 39.008 1.00 86.38 133 GLN A C 1
ATOM 1065 O O . GLN A 1 133 ? -24.746 12.639 40.102 1.00 86.38 133 GLN A O 1
ATOM 1070 N N . LEU A 1 134 ? -22.898 12.858 38.847 1.00 81.44 134 LEU A N 1
ATOM 1071 C CA . LEU A 1 134 ? -21.990 13.215 39.945 1.00 81.44 134 LEU A CA 1
ATOM 1072 C C . LEU A 1 134 ? -21.960 14.721 40.246 1.00 81.44 134 LEU A C 1
ATOM 1074 O O . LEU A 1 134 ? -21.478 15.120 41.303 1.00 81.44 134 LEU A O 1
ATOM 1078 N N . THR A 1 135 ? -22.427 15.551 39.311 1.00 77.88 135 THR A N 1
ATOM 1079 C CA . THR A 1 135 ? -22.494 17.016 39.452 1.00 77.88 135 THR A CA 1
ATOM 1080 C C . THR A 1 135 ? -23.893 17.547 39.783 1.00 77.88 135 THR A C 1
ATOM 1082 O O . THR A 1 135 ? -24.035 18.751 39.999 1.00 77.88 135 THR A O 1
ATOM 1085 N N . ALA A 1 136 ? -24.900 16.668 39.838 1.00 59.44 136 ALA A N 1
ATOM 1086 C CA . ALA A 1 136 ? -26.247 16.948 40.342 1.00 59.44 136 ALA A CA 1
ATOM 1087 C C . ALA A 1 136 ? -26.344 16.630 41.841 1.00 59.44 136 ALA A C 1
ATOM 1089 O O . ALA A 1 136 ? -27.055 17.383 42.544 1.00 59.44 136 ALA A O 1
#

Radius of gyration: 21.71 Å; chains: 1; bounding box: 45×56×67 Å

pLDDT: mean 86.32, std 14.1, range [41.97, 96.94]

Secondary structure (DSSP, 8-state):
-PPPS-----------S-HHHHHHHT---TTTHHHHHHHHHHHHTT-SSEEHHHHGGGGGGS-HHHHTT----THHHHH-TTEE-STT--SSEEEETTEEEEHHHHHHHHHHHHHHHHHHHHHHHHHHHHHHHH--